Protein AF-A3Z1T5-F1 (afdb_monomer_lite)

Foldseek 3Di:
DDDDDPPDPPPVPDDDPPPVPPPVVVVLVLQLVQVVVCCVVDVVDDDFQWKKDFAVDSDIDTHRDDDDDDPRIDTDGPDSNVDCPPDPPPPPPDPDDD

Structure (mmCIF, N/CA/C/O backbone):
data_AF-A3Z1T5-F1
#
_entry.id   AF-A3Z1T5-F1
#
loop_
_atom_site.group_PDB
_atom_site.id
_atom_site.type_symbol
_atom_site.label_atom_id
_atom_site.label_alt_id
_atom_site.label_comp_id
_atom_site.label_asym_id
_atom_site.label_entity_id
_atom_site.label_seq_id
_atom_site.pdbx_PDB_ins_code
_atom_site.Cartn_x
_atom_site.Cartn_y
_atom_site.Cartn_z
_atom_site.occupancy
_atom_site.B_iso_or_equiv
_atom_site.auth_seq_id
_atom_site.auth_comp_id
_atom_site.auth_asym_id
_atom_site.auth_atom_id
_atom_site.pdbx_PDB_model_num
ATOM 1 N N . MET A 1 1 ? -6.635 -27.466 -33.358 1.00 50.03 1 MET A N 1
ATOM 2 C CA . MET A 1 1 ? -5.887 -27.108 -32.134 1.00 50.03 1 MET A CA 1
ATOM 3 C C . MET A 1 1 ? -5.127 -25.827 -32.440 1.00 50.03 1 MET A C 1
ATOM 5 O O . MET A 1 1 ? -4.229 -25.919 -33.267 1.00 50.03 1 MET A O 1
ATOM 9 N N . PRO A 1 2 ? -5.500 -24.636 -31.935 1.00 56.97 2 PRO A N 1
ATOM 10 C CA . PRO A 1 2 ? -4.721 -23.446 -32.246 1.00 56.97 2 PRO A CA 1
ATOM 11 C C . PRO A 1 2 ? -3.496 -23.385 -31.324 1.00 56.97 2 PRO A C 1
ATOM 13 O O . PRO A 1 2 ? -3.623 -23.399 -30.102 1.00 56.97 2 PRO A O 1
ATOM 16 N N . SER A 1 3 ? -2.310 -23.348 -31.925 1.00 64.50 3 SER A N 1
ATOM 17 C CA . SER A 1 3 ? -1.048 -23.013 -31.268 1.00 64.50 3 SER A CA 1
ATOM 18 C C . SER A 1 3 ? -0.941 -21.495 -31.151 1.00 64.50 3 SER A C 1
ATOM 20 O O . SER A 1 3 ? -1.065 -20.799 -32.159 1.00 64.50 3 SER A O 1
ATOM 22 N N . PHE A 1 4 ? -0.690 -20.964 -29.960 1.00 63.81 4 PHE A N 1
ATOM 23 C CA . PHE A 1 4 ? -0.294 -19.566 -29.813 1.00 63.81 4 PHE A CA 1
ATOM 24 C C . PHE A 1 4 ? 1.237 -19.472 -29.837 1.00 63.81 4 PHE A C 1
ATOM 26 O O . PHE A 1 4 ? 1.926 -20.056 -29.003 1.00 63.81 4 PHE A O 1
ATOM 33 N N . GLU A 1 5 ? 1.771 -18.749 -30.820 1.00 57.75 5 GLU A N 1
ATOM 34 C CA . GLU A 1 5 ? 3.175 -18.340 -30.859 1.00 57.75 5 GLU A CA 1
ATOM 35 C C . GLU A 1 5 ? 3.367 -17.127 -29.937 1.00 57.75 5 GLU A C 1
ATOM 37 O O . GLU A 1 5 ? 2.797 -16.064 -30.182 1.00 57.75 5 GLU A O 1
ATOM 42 N N . ILE A 1 6 ? 4.195 -17.248 -28.895 1.00 62.25 6 ILE A N 1
ATOM 43 C CA . ILE A 1 6 ? 4.621 -16.091 -28.092 1.00 62.25 6 ILE A CA 1
ATOM 44 C C . ILE A 1 6 ? 5.830 -15.464 -28.791 1.00 62.25 6 ILE A C 1
ATOM 46 O O . ILE A 1 6 ? 6.982 -15.802 -28.518 1.00 62.25 6 ILE A O 1
ATOM 50 N N . ARG A 1 7 ? 5.568 -14.562 -29.740 1.00 48.09 7 ARG A N 1
ATOM 51 C CA . ARG A 1 7 ? 6.615 -13.756 -30.378 1.00 48.09 7 ARG A CA 1
ATOM 52 C C . ARG A 1 7 ? 7.013 -12.606 -29.451 1.00 48.09 7 ARG A C 1
ATOM 54 O O . ARG A 1 7 ? 6.221 -11.704 -29.217 1.00 48.09 7 ARG A O 1
ATOM 61 N N . GLY A 1 8 ? 8.254 -12.637 -28.964 1.00 51.97 8 GLY A N 1
ATOM 62 C CA . GLY A 1 8 ? 8.994 -11.447 -28.535 1.00 51.97 8 GLY A CA 1
ATOM 63 C C . GLY A 1 8 ? 8.394 -10.656 -27.370 1.00 51.97 8 GLY A C 1
ATOM 64 O O . GLY A 1 8 ? 8.007 -9.507 -27.543 1.00 51.97 8 GLY A O 1
ATOM 65 N N . ALA A 1 9 ? 8.443 -11.198 -26.152 1.00 52.50 9 ALA A N 1
ATOM 66 C CA . ALA A 1 9 ? 8.280 -10.402 -24.928 1.00 52.50 9 ALA A CA 1
ATOM 67 C C . ALA A 1 9 ? 9.559 -9.611 -24.561 1.00 52.50 9 ALA A C 1
ATOM 69 O O . ALA A 1 9 ? 9.889 -9.444 -23.391 1.00 52.50 9 ALA A O 1
ATOM 70 N N . SER A 1 10 ? 10.308 -9.130 -25.554 1.00 52.12 10 SER A N 1
ATOM 71 C CA . SER A 1 10 ? 11.379 -8.156 -25.356 1.00 52.12 10 SER A CA 1
ATOM 72 C C . SER A 1 10 ? 10.849 -6.811 -25.823 1.00 52.12 10 SER A C 1
ATOM 74 O O . SER A 1 10 ? 11.035 -6.444 -26.978 1.00 52.12 10 SER A O 1
ATOM 76 N N . ASN A 1 11 ? 10.131 -6.105 -24.950 1.00 54.41 11 ASN A N 1
ATOM 77 C CA . ASN A 1 11 ? 9.768 -4.715 -25.195 1.00 54.41 11 ASN A CA 1
ATOM 78 C C . ASN A 1 11 ? 11.060 -3.881 -25.075 1.00 54.41 11 ASN A C 1
ATOM 80 O O . ASN A 1 11 ? 11.540 -3.712 -23.953 1.00 54.41 11 ASN A O 1
ATOM 84 N N . PRO A 1 12 ? 11.658 -3.360 -26.165 1.00 52.12 12 PRO A N 1
ATOM 85 C CA . PRO A 1 12 ? 12.913 -2.606 -26.090 1.00 52.12 12 PRO A CA 1
ATOM 86 C C . PRO A 1 12 ? 12.746 -1.229 -25.415 1.00 52.12 12 PRO A C 1
ATOM 88 O O . PRO A 1 12 ? 13.710 -0.480 -25.306 1.00 52.12 12 PRO A O 1
ATOM 91 N N . GLY A 1 13 ? 11.529 -0.885 -24.974 1.00 52.84 13 GLY A N 1
ATOM 92 C CA . GLY A 1 13 ? 11.195 0.388 -24.338 1.00 52.84 13 GLY A CA 1
ATOM 93 C C . GLY A 1 13 ? 11.084 0.367 -22.813 1.00 52.84 13 GLY A C 1
ATOM 94 O O . GLY A 1 13 ? 10.910 1.437 -22.240 1.00 52.84 13 GLY A O 1
ATOM 95 N N . ASN A 1 14 ? 11.174 -0.792 -22.145 1.00 52.00 14 ASN A N 1
ATOM 96 C CA . ASN A 1 14 ? 11.191 -0.818 -20.681 1.00 52.00 14 ASN A CA 1
ATOM 97 C C . ASN A 1 14 ? 12.608 -1.172 -20.211 1.00 52.00 14 ASN A C 1
ATOM 99 O O . ASN A 1 14 ? 13.031 -2.314 -20.422 1.00 52.00 14 ASN A O 1
ATOM 103 N N . PRO A 1 15 ? 13.380 -0.227 -19.637 1.00 58.59 15 PRO A N 1
ATOM 104 C CA . PRO A 1 15 ? 14.672 -0.573 -19.061 1.00 58.59 15 PRO A CA 1
ATOM 105 C C . PRO A 1 15 ? 14.472 -1.703 -18.037 1.00 58.59 15 PRO A C 1
ATOM 107 O O . PRO A 1 15 ? 13.440 -1.728 -17.358 1.00 58.59 15 PRO A O 1
ATOM 110 N N . PRO A 1 16 ? 15.422 -2.649 -17.911 1.00 59.00 16 PRO A N 1
ATOM 111 C CA . PRO A 1 16 ? 15.336 -3.677 -16.883 1.00 59.00 16 PRO A CA 1
ATOM 112 C C . PRO A 1 16 ? 15.139 -2.982 -15.536 1.00 59.00 16 PRO A C 1
ATOM 114 O O . PRO A 1 16 ? 15.879 -2.050 -15.216 1.00 59.00 16 PRO A O 1
ATOM 117 N N . VAL A 1 17 ? 14.117 -3.397 -14.781 1.00 54.62 17 VAL A N 1
ATOM 118 C CA . VAL A 1 17 ? 13.807 -2.824 -13.467 1.00 54.62 17 VAL A CA 1
ATOM 119 C C . VAL A 1 17 ? 15.064 -2.920 -12.609 1.00 54.62 17 VAL A C 1
ATOM 121 O O . VAL A 1 17 ? 15.485 -4.000 -12.191 1.00 54.62 17 VAL A O 1
ATOM 124 N N . ARG A 1 18 ? 15.706 -1.771 -12.402 1.00 62.56 18 ARG A N 1
ATOM 125 C CA . ARG A 1 18 ? 16.926 -1.640 -11.617 1.00 62.56 18 ARG A CA 1
ATOM 126 C C . ARG A 1 18 ? 16.556 -1.672 -10.147 1.00 62.56 18 ARG A C 1
ATOM 128 O O . ARG A 1 18 ? 16.311 -0.639 -9.529 1.00 62.56 18 ARG A O 1
ATOM 135 N N . TRP A 1 19 ? 16.477 -2.879 -9.593 1.00 55.53 19 TRP A N 1
ATOM 136 C CA . TRP A 1 19 ? 16.190 -3.108 -8.174 1.00 55.53 19 TRP A CA 1
ATOM 137 C C . TRP A 1 19 ? 17.161 -2.358 -7.247 1.00 55.53 19 TRP A C 1
ATOM 139 O O . TRP A 1 19 ? 16.783 -1.984 -6.141 1.00 55.53 19 TRP A O 1
ATOM 149 N N . ASP A 1 20 ? 18.376 -2.064 -7.721 1.00 57.19 20 ASP A N 1
ATOM 150 C CA . ASP A 1 20 ? 19.392 -1.242 -7.054 1.00 57.19 20 ASP A CA 1
ATOM 151 C C . ASP A 1 20 ? 19.033 0.253 -6.959 1.00 57.19 20 ASP A C 1
ATOM 153 O O . ASP A 1 20 ? 19.571 0.966 -6.114 1.00 57.19 20 ASP A O 1
ATOM 157 N N . GLN A 1 21 ? 18.113 0.735 -7.799 1.00 56.78 21 GLN A N 1
ATOM 158 C CA . GLN A 1 21 ? 17.688 2.139 -7.852 1.00 56.78 21 GLN A CA 1
ATOM 159 C C . GLN A 1 21 ? 16.378 2.417 -7.116 1.00 56.78 21 GLN A C 1
ATOM 161 O O . GLN A 1 21 ? 16.020 3.582 -6.917 1.00 56.78 21 GLN A O 1
ATOM 166 N N . ILE A 1 22 ? 15.650 1.378 -6.700 1.00 62.44 22 ILE A N 1
ATOM 167 C CA . ILE A 1 22 ? 14.410 1.561 -5.953 1.00 62.44 22 ILE A CA 1
ATOM 168 C C . ILE A 1 22 ? 14.786 1.974 -4.534 1.00 62.44 22 ILE A C 1
ATOM 170 O O . ILE A 1 22 ? 15.105 1.152 -3.675 1.00 62.44 22 ILE A O 1
ATOM 174 N N . ASN A 1 23 ? 14.744 3.281 -4.275 1.00 71.38 23 ASN A N 1
ATOM 175 C CA . ASN A 1 23 ? 14.858 3.803 -2.924 1.00 71.38 23 ASN A CA 1
ATOM 176 C C . ASN A 1 23 ? 13.634 3.333 -2.128 1.00 71.38 23 ASN A C 1
ATOM 178 O O . ASN A 1 23 ? 12.568 3.952 -2.164 1.00 71.38 23 ASN A O 1
ATOM 182 N N . SER A 1 24 ? 13.797 2.222 -1.410 1.00 76.69 24 SER A N 1
ATOM 183 C CA . SER A 1 24 ? 12.752 1.605 -0.592 1.00 76.69 24 SER A CA 1
ATOM 184 C C . SER A 1 24 ? 12.120 2.601 0.384 1.00 76.69 24 SER A C 1
ATOM 186 O O . SER A 1 24 ? 10.923 2.525 0.653 1.00 76.69 24 SER A O 1
ATOM 188 N N . GLY A 1 25 ? 12.876 3.604 0.843 1.00 82.88 25 GLY A N 1
ATOM 189 C CA . GLY A 1 25 ? 12.365 4.694 1.670 1.00 82.88 25 GLY A CA 1
ATOM 190 C C . GLY A 1 25 ? 11.328 5.572 0.963 1.00 82.88 25 GLY A C 1
ATOM 191 O O . GLY A 1 25 ? 10.336 5.957 1.584 1.00 82.88 25 GLY A O 1
ATOM 192 N N . VAL A 1 26 ? 11.511 5.865 -0.328 1.00 87.12 26 VAL A N 1
ATOM 193 C CA . VAL A 1 26 ? 10.548 6.642 -1.132 1.00 87.12 26 VAL A CA 1
ATOM 194 C C . VAL A 1 26 ? 9.265 5.841 -1.345 1.00 87.12 26 VAL A C 1
ATOM 196 O O . VAL A 1 26 ? 8.178 6.359 -1.089 1.00 87.12 26 VAL A O 1
ATOM 199 N N . VAL A 1 27 ? 9.398 4.563 -1.712 1.00 88.44 27 VAL A N 1
ATOM 200 C CA . VAL A 1 27 ? 8.270 3.639 -1.917 1.00 88.44 27 VAL A CA 1
ATOM 201 C C . VAL A 1 27 ? 7.445 3.489 -0.635 1.00 88.44 27 VAL A C 1
ATOM 203 O O . VAL A 1 27 ? 6.234 3.703 -0.639 1.00 88.44 27 VAL A O 1
ATOM 206 N N . ILE A 1 28 ? 8.098 3.226 0.502 1.00 90.00 28 ILE A N 1
ATOM 207 C CA . ILE A 1 28 ? 7.421 3.101 1.802 1.00 90.00 28 ILE A CA 1
ATOM 208 C C . ILE A 1 28 ? 6.745 4.419 2.200 1.00 90.00 28 ILE A C 1
ATOM 210 O O . ILE A 1 28 ? 5.624 4.412 2.712 1.00 90.00 28 ILE A O 1
ATOM 214 N N . LYS A 1 29 ? 7.393 5.567 1.961 1.00 91.56 29 LYS A N 1
ATOM 215 C CA . LYS A 1 29 ? 6.807 6.883 2.258 1.00 91.56 29 LYS A CA 1
ATOM 216 C C . LYS A 1 29 ? 5.536 7.129 1.445 1.00 91.56 29 LYS A C 1
ATOM 218 O O . LYS A 1 29 ? 4.573 7.668 1.990 1.00 91.56 29 LYS A O 1
ATOM 223 N N . GLN A 1 30 ? 5.519 6.739 0.175 1.00 92.75 30 GLN A N 1
ATOM 224 C CA . GLN A 1 30 ? 4.338 6.865 -0.674 1.00 92.75 30 GLN A CA 1
ATOM 225 C C . GLN A 1 30 ? 3.223 5.909 -0.237 1.00 92.75 30 GLN A C 1
ATOM 227 O O . GLN A 1 30 ? 2.089 6.349 -0.062 1.00 92.75 30 GLN A O 1
ATOM 232 N N . ALA A 1 31 ? 3.551 4.648 0.056 1.00 93.75 31 ALA A N 1
ATOM 233 C CA . ALA A 1 31 ? 2.583 3.677 0.565 1.00 93.75 31 ALA A CA 1
ATOM 234 C C . ALA A 1 31 ? 1.931 4.146 1.876 1.00 93.75 31 ALA A C 1
ATOM 236 O O . ALA A 1 31 ? 0.716 4.047 2.039 1.00 93.75 31 ALA A O 1
ATOM 237 N N . ARG A 1 32 ? 2.715 4.747 2.783 1.00 94.12 32 ARG A N 1
ATOM 238 C CA . ARG A 1 32 ? 2.193 5.354 4.018 1.00 94.12 32 ARG A CA 1
ATOM 239 C C . ARG A 1 32 ? 1.158 6.436 3.752 1.00 94.12 32 ARG A C 1
ATOM 241 O O . ARG A 1 32 ? 0.166 6.472 4.463 1.00 94.12 32 ARG A O 1
ATOM 248 N N . ARG A 1 33 ? 1.357 7.298 2.749 1.00 94.69 33 ARG A N 1
ATOM 249 C CA . ARG A 1 33 ? 0.381 8.352 2.417 1.00 94.69 33 ARG A CA 1
ATOM 250 C C . A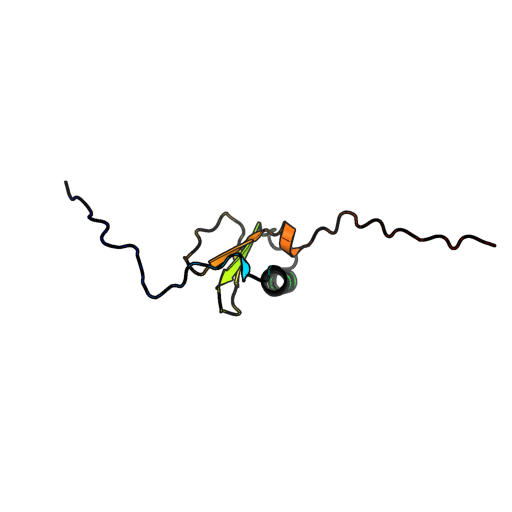RG A 1 33 ? -0.970 7.760 2.023 1.00 94.69 33 ARG A C 1
ATOM 252 O O . ARG A 1 33 ? -1.986 8.196 2.548 1.00 94.69 33 ARG A O 1
ATOM 259 N N . VAL A 1 34 ? -0.965 6.743 1.160 1.00 95.38 34 VAL A N 1
ATOM 260 C CA . VAL A 1 34 ? -2.191 6.045 0.739 1.00 95.38 34 VAL A CA 1
ATOM 261 C C . VAL A 1 34 ? -2.856 5.357 1.933 1.00 95.38 34 VAL A C 1
ATOM 263 O O . VAL A 1 34 ? -4.060 5.489 2.133 1.00 95.38 34 VAL A O 1
ATOM 266 N N . TYR A 1 35 ? -2.068 4.673 2.768 1.00 95.25 35 TYR A N 1
ATOM 267 C CA . TYR A 1 35 ? -2.572 4.010 3.969 1.00 95.25 35 TYR A CA 1
ATOM 268 C C . TYR A 1 35 ? -3.196 4.988 4.976 1.00 95.25 35 TYR A C 1
ATOM 270 O O . TYR A 1 35 ? -4.289 4.731 5.469 1.00 95.25 35 TYR A O 1
ATOM 278 N N . PHE A 1 36 ? -2.541 6.117 5.267 1.00 94.19 36 PHE A N 1
ATOM 279 C CA . PHE A 1 36 ? -3.084 7.122 6.186 1.00 94.19 36 PHE A CA 1
ATOM 280 C C . PHE A 1 36 ? -4.396 7.706 5.673 1.00 94.19 36 PHE A C 1
ATOM 282 O O . PHE A 1 36 ? -5.361 7.759 6.425 1.00 94.19 36 PHE A O 1
ATOM 289 N N . HIS A 1 37 ? -4.456 8.049 4.388 1.00 95.19 37 HIS A N 1
ATOM 290 C CA . HIS A 1 37 ? -5.677 8.548 3.765 1.00 95.19 37 HIS A CA 1
ATOM 291 C C . HIS A 1 37 ? -6.841 7.549 3.888 1.00 95.19 37 HIS A C 1
ATOM 293 O O . HIS A 1 37 ? -7.966 7.941 4.186 1.00 95.19 37 HIS A O 1
ATOM 299 N N . TYR A 1 38 ? -6.578 6.249 3.723 1.00 95.56 38 TYR A N 1
ATOM 300 C CA . TYR A 1 38 ? -7.582 5.209 3.955 1.00 95.56 38 TYR A CA 1
ATOM 301 C C . TYR A 1 38 ? -8.064 5.163 5.409 1.00 95.56 38 TYR A C 1
ATOM 303 O O . TYR A 1 38 ? -9.267 5.141 5.652 1.00 95.56 38 TYR A O 1
ATOM 311 N N . VAL A 1 39 ? -7.142 5.184 6.376 1.00 94.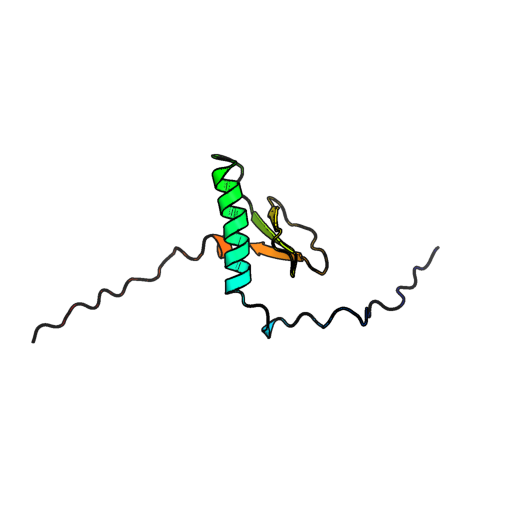25 39 VAL A N 1
ATOM 312 C CA . VAL A 1 39 ? -7.489 5.153 7.808 1.00 94.25 39 VAL A CA 1
ATOM 313 C C . VAL A 1 39 ? -8.315 6.377 8.211 1.00 94.25 39 VAL A C 1
ATOM 315 O O . VAL A 1 39 ? -9.257 6.245 8.989 1.00 94.25 39 VAL A O 1
ATOM 318 N N . GLU A 1 40 ? -7.989 7.553 7.673 1.00 95.25 40 GLU A N 1
ATOM 319 C CA . GLU A 1 40 ? -8.727 8.794 7.930 1.00 95.25 40 GLU A CA 1
ATOM 320 C C . GLU A 1 40 ? -10.151 8.758 7.358 1.00 95.25 40 GLU A C 1
ATOM 322 O O . GLU A 1 40 ? -11.082 9.251 7.992 1.00 95.25 40 GLU A O 1
ATOM 327 N N . GLN A 1 41 ? -10.338 8.162 6.178 1.00 95.88 41 GLN A N 1
ATOM 328 C CA . GLN A 1 41 ? -11.637 8.116 5.496 1.00 95.88 41 GLN A CA 1
ATOM 329 C C . GLN A 1 41 ? -12.527 6.955 5.932 1.00 95.88 41 GLN A C 1
ATOM 331 O O . GLN A 1 41 ? -13.749 7.034 5.803 1.00 95.88 41 GLN A O 1
ATOM 336 N N . CYS A 1 42 ? -11.933 5.875 6.429 1.00 93.25 42 CYS A N 1
ATOM 337 C CA . CYS A 1 42 ? -12.637 4.653 6.796 1.00 93.25 42 CYS A CA 1
ATOM 338 C C . CYS A 1 42 ? -12.331 4.257 8.250 1.00 93.25 42 CYS A C 1
ATOM 340 O O . CYS A 1 42 ? -11.705 3.217 8.485 1.00 93.25 42 CYS A O 1
ATOM 342 N N . PRO A 1 43 ? -12.772 5.046 9.250 1.00 87.19 43 PRO A N 1
ATOM 343 C CA . PRO A 1 43 ? -12.634 4.657 10.647 1.00 87.19 43 PRO A CA 1
ATOM 344 C C . PRO A 1 43 ? -13.402 3.350 10.903 1.00 87.19 43 PRO A C 1
ATOM 346 O O . PRO A 1 43 ? -14.610 3.276 10.696 1.00 87.19 43 PRO A O 1
ATOM 349 N N . GLY A 1 44 ? -12.690 2.302 11.329 1.00 88.81 44 GLY A N 1
ATOM 350 C CA . GLY A 1 44 ? -13.255 0.958 11.518 1.00 88.81 44 GLY A CA 1
ATOM 351 C C . GLY A 1 44 ? -13.385 0.122 10.238 1.00 88.81 44 GLY A C 1
ATOM 352 O O . GLY A 1 44 ? -14.030 -0.924 10.264 1.00 88.81 44 GLY A O 1
ATOM 353 N N . GLY A 1 45 ? -12.787 0.563 9.125 1.00 90.06 45 GLY A N 1
ATOM 354 C CA . GLY A 1 45 ? -12.703 -0.226 7.898 1.00 90.06 45 GLY A CA 1
ATOM 355 C C . GLY A 1 45 ? -11.926 -1.534 8.081 1.00 90.06 45 GLY A C 1
ATOM 356 O O . GLY A 1 45 ? -11.204 -1.723 9.062 1.00 90.06 45 GLY A O 1
ATOM 357 N N . ALA A 1 46 ? -12.059 -2.438 7.107 1.00 93.62 46 ALA A N 1
ATOM 358 C CA . ALA A 1 46 ? -11.329 -3.703 7.099 1.00 93.62 46 ALA A CA 1
ATOM 359 C C . ALA A 1 46 ? -9.809 -3.478 7.163 1.00 93.62 46 ALA A C 1
ATOM 361 O O . ALA A 1 46 ? -9.294 -2.445 6.722 1.00 93.62 46 ALA A O 1
ATOM 362 N N . GLU A 1 47 ? -9.079 -4.455 7.698 1.00 92.62 47 GLU A N 1
ATOM 363 C CA . GLU A 1 47 ? -7.621 -4.400 7.721 1.00 92.62 47 GLU A CA 1
ATOM 364 C C . GLU A 1 47 ? -7.062 -4.751 6.332 1.00 92.62 47 GLU A C 1
ATOM 366 O O . GLU A 1 47 ? -7.312 -5.850 5.836 1.00 92.62 47 GLU A O 1
ATOM 371 N N . PRO A 1 48 ? -6.332 -3.836 5.669 1.00 96.44 48 PRO A N 1
ATOM 372 C CA . PRO A 1 48 ? -5.750 -4.124 4.368 1.00 96.44 48 PRO A CA 1
ATOM 373 C C . PRO A 1 48 ? -4.525 -5.022 4.502 1.00 96.44 48 PRO A C 1
ATOM 375 O O . PRO A 1 48 ? -3.785 -4.925 5.475 1.00 96.44 48 PRO A O 1
ATOM 378 N N . ILE A 1 49 ? -4.239 -5.827 3.482 1.00 96.75 49 ILE A N 1
ATOM 379 C CA . ILE A 1 49 ? -3.010 -6.634 3.442 1.00 96.75 49 ILE A CA 1
ATOM 380 C C . ILE A 1 49 ? -1.805 -5.826 2.934 1.00 96.75 49 ILE A C 1
ATOM 382 O O . ILE A 1 49 ? -0.652 -6.210 3.127 1.00 96.75 49 ILE A O 1
ATOM 386 N N . GLY A 1 50 ? -2.054 -4.689 2.278 1.00 97.00 50 GLY A N 1
ATOM 387 C CA . GLY A 1 50 ? -1.008 -3.797 1.793 1.00 97.00 50 GLY A CA 1
ATOM 388 C C . GLY A 1 50 ? -1.521 -2.724 0.841 1.00 97.00 50 GLY A C 1
ATOM 389 O O . GLY A 1 50 ? -2.723 -2.470 0.738 1.00 97.00 50 GLY A O 1
ATOM 390 N N . ILE A 1 51 ? -0.582 -2.087 0.145 1.00 96.88 51 ILE A N 1
ATOM 391 C CA . ILE A 1 51 ? -0.834 -1.034 -0.842 1.00 96.88 51 ILE A CA 1
ATOM 392 C C . ILE A 1 51 ? -0.173 -1.426 -2.161 1.00 96.88 51 ILE A C 1
ATOM 394 O O . ILE A 1 51 ? 0.965 -1.887 -2.164 1.00 96.88 51 ILE A O 1
ATOM 398 N N . VAL A 1 52 ? -0.852 -1.200 -3.281 1.00 96.62 52 VAL A N 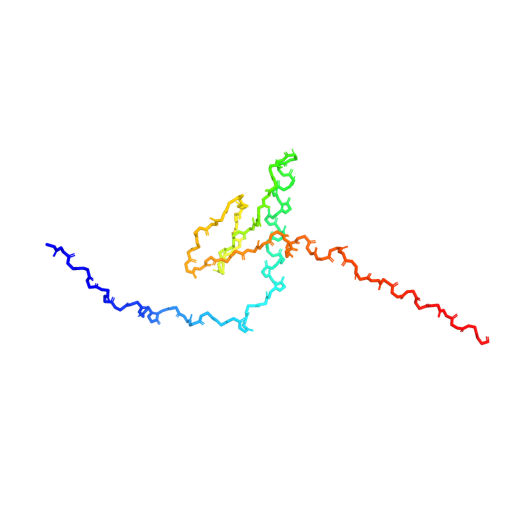1
ATOM 399 C CA . VAL A 1 52 ? -0.238 -1.258 -4.613 1.00 96.62 52 VAL A CA 1
ATOM 400 C C . VAL A 1 52 ? 0.068 0.162 -5.076 1.00 96.62 52 VAL A C 1
ATOM 402 O O . VAL A 1 52 ? -0.797 1.034 -4.995 1.00 96.62 52 VAL A O 1
ATOM 405 N N . LEU A 1 53 ? 1.296 0.394 -5.531 1.00 94.44 53 LEU A N 1
ATOM 406 C CA . LEU A 1 53 ? 1.774 1.671 -6.059 1.00 94.44 53 LEU A CA 1
ATOM 407 C C . LEU A 1 53 ? 2.108 1.544 -7.542 1.00 94.44 53 LEU A C 1
ATOM 409 O O . LEU A 1 53 ? 2.678 0.539 -7.957 1.00 94.44 53 LEU A O 1
ATOM 413 N N . GLU A 1 54 ? 1.823 2.585 -8.316 1.00 91.12 54 GLU A N 1
ATOM 414 C CA . GLU A 1 54 ? 2.269 2.688 -9.705 1.00 91.12 54 GLU A CA 1
ATOM 415 C C . GLU A 1 54 ? 3.673 3.312 -9.775 1.00 91.12 54 GLU A C 1
ATOM 417 O O . GLU A 1 54 ? 3.956 4.340 -9.157 1.00 91.12 54 GLU A O 1
ATOM 422 N N . SER A 1 55 ? 4.578 2.698 -10.534 1.00 80.25 55 SER A N 1
ATOM 423 C CA . SER A 1 55 ? 5.946 3.184 -10.725 1.00 80.25 55 SER A CA 1
ATOM 424 C C . SER A 1 55 ? 5.929 4.490 -11.517 1.00 80.25 55 SER A C 1
ATOM 426 O O . SER A 1 55 ? 5.409 4.543 -12.625 1.00 80.25 55 SER A O 1
ATOM 428 N N . GLY A 1 56 ? 6.508 5.552 -10.952 1.00 72.50 56 GLY A N 1
ATOM 429 C CA . GLY A 1 56 ? 6.533 6.882 -11.576 1.00 72.50 56 GLY A CA 1
ATOM 430 C C . GLY A 1 56 ? 5.238 7.689 -11.417 1.00 72.50 56 GLY A C 1
ATOM 431 O O . GLY A 1 56 ? 5.238 8.884 -11.706 1.00 72.50 56 GLY A O 1
ATOM 432 N N . GLY A 1 57 ? 4.168 7.078 -10.900 1.00 68.94 57 GLY A N 1
ATOM 433 C CA . GLY A 1 57 ? 2.918 7.744 -10.549 1.00 68.94 57 GLY A CA 1
ATOM 434 C C . GLY A 1 57 ? 2.844 8.055 -9.054 1.00 68.94 57 GLY A C 1
ATOM 435 O O . GLY A 1 57 ? 3.352 7.315 -8.218 1.00 68.94 57 GLY A O 1
ATOM 436 N N . GLY A 1 58 ? 2.177 9.151 -8.684 1.00 72.50 58 GLY A N 1
ATOM 437 C CA . GLY A 1 58 ? 1.839 9.449 -7.283 1.00 72.50 58 GLY A CA 1
ATOM 438 C C . GLY A 1 58 ? 0.652 8.637 -6.748 1.00 72.50 58 GLY A C 1
ATOM 439 O O . GLY A 1 58 ? 0.257 8.821 -5.598 1.00 72.50 58 GLY A O 1
ATOM 440 N N . GLN A 1 59 ? 0.065 7.776 -7.583 1.00 86.19 59 GLN A N 1
ATOM 441 C CA . GLN A 1 59 ? -1.158 7.039 -7.291 1.00 86.19 59 GLN A CA 1
ATOM 442 C C . GLN A 1 59 ? -0.869 5.706 -6.596 1.00 86.19 59 GLN A C 1
ATOM 444 O O . GLN A 1 59 ? 0.221 5.135 -6.695 1.00 86.19 59 GLN A O 1
ATOM 449 N N . GLY A 1 60 ? -1.866 5.216 -5.868 1.00 93.81 60 GLY A N 1
ATOM 450 C CA . GLY A 1 60 ? -1.827 3.912 -5.236 1.00 93.81 60 GLY A CA 1
ATOM 451 C C . GLY A 1 60 ? -3.189 3.514 -4.697 1.00 93.81 60 GLY A C 1
ATOM 452 O O . GLY A 1 60 ? -4.066 4.358 -4.510 1.00 93.81 60 GLY A O 1
ATOM 453 N N . ARG A 1 61 ? -3.359 2.218 -4.450 1.00 95.50 61 ARG A N 1
ATOM 454 C CA . ARG A 1 61 ? -4.620 1.637 -3.985 1.00 95.50 61 ARG A CA 1
ATOM 455 C C . ARG A 1 61 ? -4.408 0.719 -2.799 1.00 95.50 61 ARG A C 1
ATOM 457 O O . ARG A 1 61 ? -3.399 0.022 -2.700 1.00 95.50 61 ARG A O 1
ATOM 464 N N . VAL A 1 62 ? -5.397 0.716 -1.920 1.00 97.31 62 VAL A N 1
ATOM 465 C CA . VAL A 1 62 ? -5.479 -0.201 -0.787 1.00 97.31 62 VAL A CA 1
ATOM 466 C C . VAL A 1 62 ? -5.937 -1.563 -1.289 1.00 97.31 62 VAL A C 1
ATOM 468 O O . VAL A 1 62 ? -6.844 -1.634 -2.118 1.00 97.31 62 VAL A O 1
ATOM 471 N N . VAL A 1 63 ? -5.313 -2.637 -0.809 1.00 97.50 63 VAL A N 1
ATOM 472 C CA . VAL A 1 63 ? -5.693 -4.006 -1.176 1.00 97.50 63 VAL A CA 1
ATOM 473 C C . VAL A 1 63 ? -5.951 -4.855 0.063 1.00 97.50 63 VAL A C 1
ATOM 475 O O . VAL A 1 63 ? -5.247 -4.746 1.066 1.00 97.50 63 VAL A O 1
ATOM 478 N N . PHE A 1 64 ? -6.972 -5.705 -0.024 1.00 96.81 64 PHE A N 1
ATOM 479 C CA . PHE A 1 64 ? -7.452 -6.575 1.059 1.00 96.81 64 PHE A CA 1
ATOM 480 C C . PHE A 1 64 ? -7.255 -8.066 0.746 1.00 96.81 64 PHE A C 1
ATOM 482 O O . PHE A 1 64 ? -7.470 -8.917 1.599 1.00 96.81 64 PHE A O 1
ATOM 489 N N . GLU A 1 65 ? -6.804 -8.371 -0.469 1.00 95.06 65 GLU A N 1
ATOM 490 C CA . GLU A 1 65 ? -6.487 -9.705 -0.968 1.00 95.06 65 GLU A CA 1
ATOM 491 C C . GLU A 1 65 ? -5.277 -9.633 -1.906 1.00 95.06 65 GLU A C 1
ATOM 493 O O . GLU A 1 65 ? -4.874 -8.539 -2.319 1.00 95.06 65 GLU A O 1
ATOM 498 N N . ALA A 1 66 ? -4.677 -10.786 -2.216 1.00 93.81 66 ALA A N 1
ATOM 499 C CA . ALA A 1 66 ? -3.465 -10.870 -3.026 1.00 93.81 66 ALA A CA 1
ATOM 500 C C . ALA A 1 66 ? -3.696 -10.285 -4.437 1.00 93.81 66 ALA A C 1
ATOM 502 O O . ALA A 1 66 ? -4.473 -10.853 -5.207 1.00 93.81 66 ALA A O 1
ATOM 503 N N . PRO A 1 67 ? -3.038 -9.166 -4.806 1.00 94.38 67 PRO A N 1
ATOM 504 C CA . PRO A 1 67 ? -3.303 -8.508 -6.078 1.00 94.38 67 PRO A CA 1
ATOM 505 C C . PRO A 1 67 ? -2.544 -9.168 -7.233 1.00 94.38 67 PRO A C 1
ATOM 507 O O . PRO A 1 67 ? -1.378 -9.542 -7.100 1.00 94.38 67 PRO A O 1
ATOM 510 N N . VAL A 1 68 ? -3.167 -9.203 -8.412 1.00 95.38 68 VAL A N 1
ATOM 511 C CA . VAL A 1 68 ? -2.436 -9.354 -9.678 1.00 95.38 68 VAL A CA 1
ATOM 512 C C . VAL A 1 68 ? -1.762 -8.017 -9.985 1.00 95.38 68 VAL A C 1
ATOM 514 O O . VAL A 1 68 ? -2.438 -6.989 -10.001 1.00 95.38 68 VAL A O 1
ATOM 517 N N . LEU A 1 69 ? -0.442 -8.029 -10.186 1.00 93.88 69 LEU A N 1
ATOM 518 C CA . LEU A 1 69 ? 0.352 -6.824 -10.429 1.00 93.88 69 LEU A CA 1
ATOM 519 C C . LEU A 1 69 ? 0.615 -6.620 -11.918 1.00 93.88 69 LEU A C 1
ATOM 521 O O . LEU A 1 69 ? 1.051 -7.538 -12.618 1.00 93.88 69 LEU A O 1
ATOM 525 N N . LEU A 1 70 ? 0.401 -5.393 -12.382 1.00 91.00 70 LEU A N 1
ATOM 526 C CA . LEU A 1 70 ? 0.863 -4.945 -13.691 1.00 91.00 70 LEU A CA 1
ATOM 527 C C . LEU A 1 70 ? 2.389 -4.740 -13.701 1.00 91.00 70 LEU A C 1
ATOM 529 O O . LEU A 1 70 ? 2.994 -4.548 -12.647 1.00 91.00 70 LEU A O 1
ATOM 533 N N . PRO A 1 71 ? 3.034 -4.694 -14.885 1.00 88.44 71 PRO A N 1
ATOM 534 C CA . PRO A 1 71 ? 4.490 -4.538 -14.991 1.00 88.44 71 PRO A CA 1
ATOM 535 C C . PRO A 1 71 ? 5.077 -3.297 -14.302 1.00 88.44 71 PRO A C 1
ATOM 537 O O . PRO A 1 71 ? 6.260 -3.278 -13.979 1.00 88.44 71 PRO A O 1
ATOM 540 N N . HIS A 1 72 ? 4.265 -2.260 -14.096 1.00 87.81 72 HIS A N 1
ATOM 541 C CA . HIS A 1 72 ? 4.672 -1.009 -13.456 1.00 87.81 72 HIS A CA 1
ATOM 542 C C . HIS A 1 72 ? 4.141 -0.897 -12.023 1.00 87.81 72 HIS A C 1
ATOM 544 O O . HIS A 1 72 ? 4.393 0.106 -11.364 1.00 87.81 72 HIS A O 1
ATOM 550 N N . GLU A 1 73 ? 3.414 -1.893 -11.522 1.00 91.56 73 GLU A N 1
ATOM 551 C CA . GLU A 1 73 ? 2.877 -1.880 -10.168 1.00 91.56 73 GLU A CA 1
ATOM 552 C C . GLU A 1 73 ? 3.837 -2.538 -9.174 1.00 91.56 73 GLU A C 1
ATOM 554 O O . GLU A 1 73 ? 4.538 -3.504 -9.476 1.00 91.56 73 GLU A O 1
ATOM 559 N N . GLN A 1 74 ? 3.842 -2.018 -7.951 1.00 91.44 74 GLN A N 1
ATOM 560 C CA . GLN A 1 74 ? 4.603 -2.562 -6.834 1.00 91.44 74 GLN A CA 1
ATOM 561 C C . GLN A 1 74 ? 3.680 -2.777 -5.644 1.00 91.44 74 GLN A C 1
ATOM 563 O O . GLN A 1 74 ? 3.016 -1.847 -5.186 1.00 91.44 74 GLN A O 1
ATOM 568 N N . PHE A 1 75 ? 3.665 -3.998 -5.117 1.00 94.56 75 PHE A N 1
ATOM 569 C CA . PHE A 1 75 ? 2.977 -4.301 -3.870 1.00 94.56 75 PHE A CA 1
ATOM 570 C C . PHE A 1 75 ? 3.873 -3.991 -2.669 1.00 94.56 75 PHE A C 1
ATOM 572 O O . PHE A 1 75 ? 5.016 -4.443 -2.592 1.00 94.56 75 PHE A O 1
ATOM 579 N N . VAL A 1 76 ? 3.329 -3.246 -1.710 1.00 93.81 76 VAL A N 1
ATOM 580 C CA . VAL A 1 76 ? 3.957 -2.928 -0.431 1.00 93.81 76 VAL A CA 1
ATOM 581 C C . VAL A 1 76 ? 3.126 -3.566 0.689 1.00 93.81 76 VAL A C 1
ATOM 583 O O . VAL A 1 76 ? 2.044 -3.059 1.000 1.00 93.81 76 VAL A O 1
ATOM 586 N N . PRO A 1 77 ? 3.620 -4.655 1.305 1.00 94.81 77 PRO A N 1
ATOM 587 C CA . PRO A 1 77 ? 2.982 -5.291 2.452 1.00 94.81 77 PRO A CA 1
ATOM 588 C C . PRO A 1 77 ? 2.741 -4.322 3.611 1.00 94.81 77 PRO A C 1
ATOM 590 O O . PRO A 1 77 ? 3.578 -3.455 3.901 1.00 94.81 77 PRO A O 1
ATOM 593 N N . LEU A 1 78 ? 1.616 -4.491 4.306 1.00 93.88 78 LEU A N 1
ATOM 594 C CA . LEU A 1 78 ? 1.215 -3.633 5.421 1.00 93.88 78 LEU A CA 1
ATOM 595 C C . LEU A 1 78 ? 2.275 -3.563 6.539 1.00 93.88 78 LEU A C 1
ATOM 597 O O . LEU A 1 78 ? 2.469 -2.505 7.151 1.00 93.88 78 LEU A O 1
ATOM 601 N N . GLU A 1 79 ? 3.015 -4.645 6.774 1.00 91.44 79 GLU A N 1
ATOM 602 C CA . GLU A 1 79 ? 4.073 -4.748 7.787 1.00 91.44 79 GLU A CA 1
ATOM 603 C C . GLU A 1 79 ? 5.214 -3.756 7.525 1.00 91.44 79 GLU A C 1
ATOM 605 O O . GLU A 1 79 ? 5.792 -3.181 8.454 1.00 91.44 79 GLU A O 1
ATOM 610 N N . LEU A 1 80 ? 5.523 -3.503 6.251 1.00 90.44 80 LEU A N 1
ATOM 611 C CA . LEU A 1 80 ? 6.535 -2.523 5.857 1.00 90.44 80 LEU A CA 1
ATOM 612 C C . LEU A 1 80 ? 6.019 -1.087 6.001 1.00 90.44 80 LEU A C 1
ATOM 614 O O . LEU A 1 80 ? 6.787 -0.179 6.333 1.00 90.44 80 LEU A O 1
ATOM 618 N N . ILE A 1 81 ? 4.715 -0.882 5.811 1.00 91.56 81 ILE A N 1
ATOM 619 C CA . ILE A 1 81 ? 4.061 0.428 5.902 1.00 91.56 81 ILE A CA 1
ATOM 620 C C . ILE A 1 81 ? 3.979 0.886 7.356 1.00 91.56 81 ILE A C 1
ATOM 622 O O . ILE A 1 81 ? 4.439 1.986 7.678 1.00 91.56 81 ILE A O 1
ATOM 626 N N . ARG A 1 82 ? 3.464 0.038 8.255 1.00 87.75 82 ARG A N 1
ATOM 627 C CA . ARG A 1 82 ? 3.380 0.341 9.698 1.00 87.75 82 ARG A CA 1
ATOM 628 C C . ARG A 1 82 ? 4.761 0.492 10.339 1.00 87.75 82 ARG A C 1
ATOM 630 O O . ARG A 1 82 ? 4.917 1.203 11.329 1.00 87.75 82 ARG A O 1
ATOM 637 N N . GLY A 1 83 ? 5.781 -0.084 9.704 1.00 74.31 83 GLY A N 1
ATOM 638 C CA . GLY A 1 83 ? 7.135 -0.145 10.225 1.00 74.31 83 GLY A CA 1
ATOM 639 C C . GLY A 1 83 ? 7.244 -1.159 11.360 1.00 74.31 83 GLY A C 1
ATOM 640 O O . GLY A 1 83 ? 6.264 -1.534 11.998 1.00 74.31 83 GLY A O 1
ATOM 641 N N . ARG A 1 84 ? 8.473 -1.594 11.649 1.00 60.88 84 ARG A N 1
ATOM 642 C CA . ARG A 1 84 ? 8.758 -2.372 12.857 1.00 60.88 84 ARG A CA 1
ATOM 643 C C . ARG A 1 84 ? 8.679 -1.437 14.064 1.00 60.88 84 ARG A C 1
ATOM 645 O O . ARG A 1 84 ? 9.692 -0.915 14.516 1.00 60.88 84 ARG A O 1
ATOM 652 N N . SER A 1 85 ? 7.485 -1.209 14.591 1.00 51.34 85 SER A N 1
ATOM 653 C CA . SER A 1 85 ? 7.295 -0.638 15.930 1.00 51.34 85 SER A CA 1
ATOM 654 C C . SER A 1 85 ? 7.611 -1.648 17.048 1.00 51.34 85 SER A C 1
ATOM 656 O O . SER A 1 85 ? 7.515 -1.312 18.222 1.00 51.34 85 SER A O 1
ATOM 658 N N . ALA A 1 86 ? 8.085 -2.853 16.717 1.00 49.41 86 ALA A N 1
ATOM 659 C CA . ALA A 1 86 ? 8.634 -3.803 17.676 1.00 49.41 86 ALA A CA 1
ATOM 660 C C . ALA A 1 86 ? 10.161 -3.636 17.809 1.00 49.41 86 ALA A C 1
ATOM 662 O O . ALA A 1 86 ? 10.941 -4.244 17.080 1.00 49.41 86 ALA A O 1
ATOM 663 N N . GLY A 1 87 ? 10.586 -2.812 18.769 1.00 48.94 87 GLY A N 1
ATOM 664 C CA . GLY A 1 87 ? 11.846 -3.060 19.475 1.00 48.94 87 GLY A CA 1
ATOM 665 C C . GLY A 1 87 ? 13.129 -2.477 18.884 1.00 48.94 87 GLY A C 1
ATOM 666 O O . GLY A 1 87 ? 14.108 -3.200 18.727 1.00 48.94 87 GLY A O 1
ATOM 667 N N . ARG A 1 88 ? 13.220 -1.153 18.708 1.00 48.56 88 ARG A N 1
ATOM 668 C CA . ARG A 1 88 ? 14.513 -0.516 19.008 1.00 48.56 88 ARG A CA 1
ATOM 669 C C . ARG A 1 88 ? 14.561 -0.337 20.527 1.00 48.56 88 ARG A C 1
ATOM 671 O O . ARG A 1 88 ? 13.890 0.578 21.008 1.00 48.56 88 ARG A O 1
ATOM 678 N N . PRO A 1 89 ? 15.297 -1.1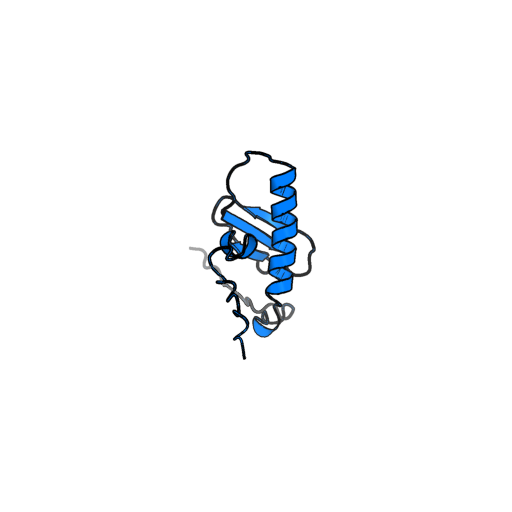58 21.305 1.00 48.44 89 PRO A N 1
ATOM 679 C CA . PRO A 1 89 ? 15.581 -0.779 22.676 1.00 48.44 89 PRO A CA 1
ATOM 680 C C . PRO A 1 89 ? 16.297 0.567 22.594 1.00 48.44 89 PRO A C 1
ATOM 682 O O . PRO A 1 89 ? 17.371 0.690 21.998 1.00 48.44 89 PRO A O 1
ATOM 685 N N . ARG A 1 90 ? 15.660 1.616 23.120 1.00 58.53 90 ARG A N 1
ATOM 686 C CA . ARG A 1 90 ? 16.368 2.849 23.438 1.00 58.53 90 ARG A CA 1
ATOM 687 C C . ARG A 1 90 ? 17.407 2.422 24.460 1.00 58.53 90 ARG A C 1
ATOM 689 O O . ARG A 1 90 ? 17.060 2.181 25.611 1.00 58.53 90 ARG A O 1
ATOM 696 N N . THR A 1 91 ? 18.654 2.248 24.037 1.00 60.00 91 THR A N 1
ATOM 697 C CA . THR A 1 91 ? 19.748 2.108 24.985 1.00 60.00 91 THR A CA 1
ATOM 698 C C . THR A 1 91 ? 19.817 3.445 25.712 1.00 60.00 91 THR A C 1
ATOM 700 O O . THR A 1 91 ? 20.316 4.446 25.199 1.00 60.00 91 THR A O 1
ATOM 703 N N . ILE A 1 92 ? 19.183 3.497 26.883 1.00 61.66 92 ILE A N 1
ATOM 704 C CA . ILE A 1 92 ? 19.420 4.538 27.868 1.00 61.66 92 ILE A CA 1
ATOM 705 C C . ILE A 1 92 ? 20.894 4.367 28.222 1.00 61.66 92 ILE A C 1
ATOM 707 O O . ILE A 1 92 ? 21.266 3.457 28.957 1.00 61.66 92 ILE A O 1
ATOM 711 N N . ARG A 1 93 ? 21.757 5.176 27.603 1.00 63.69 93 ARG A N 1
ATOM 712 C CA . ARG A 1 93 ? 23.124 5.342 28.082 1.00 63.69 93 ARG A CA 1
ATOM 713 C C . ARG A 1 93 ? 22.994 6.039 29.429 1.00 6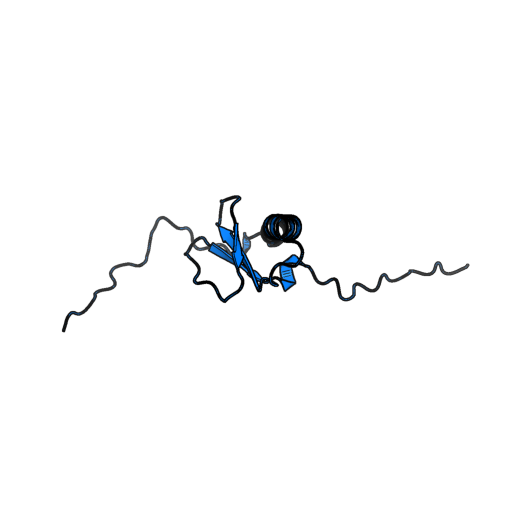3.69 93 ARG A C 1
ATOM 715 O O . ARG A 1 93 ? 22.725 7.236 29.479 1.00 63.69 93 ARG A O 1
ATOM 722 N N . SER A 1 94 ? 23.101 5.277 30.507 1.00 62.56 94 SER A N 1
ATOM 723 C CA . SER A 1 94 ? 23.326 5.828 31.835 1.00 62.56 94 SER A CA 1
ATOM 724 C C . SER A 1 94 ? 24.649 6.607 31.805 1.00 62.56 94 SER A C 1
ATOM 726 O O . SER A 1 94 ? 25.652 6.070 31.326 1.00 62.56 94 SER A O 1
ATOM 728 N N . PRO A 1 95 ? 24.687 7.869 32.263 1.00 59.72 95 PRO A N 1
ATOM 729 C CA . PRO A 1 95 ? 25.952 8.560 32.446 1.00 59.72 95 PRO A CA 1
ATOM 730 C C . PRO A 1 95 ? 26.695 7.865 33.591 1.00 59.72 95 PRO A C 1
ATOM 732 O O . PRO A 1 95 ? 26.188 7.790 34.712 1.00 59.72 95 PRO A O 1
ATOM 735 N N . GLN A 1 96 ? 27.873 7.309 33.305 1.00 57.00 96 GLN A N 1
ATOM 736 C CA . GLN A 1 96 ? 28.773 6.861 34.361 1.00 57.00 96 GLN A CA 1
ATOM 737 C C . GLN A 1 96 ? 29.203 8.083 35.173 1.00 57.00 96 GLN A C 1
ATOM 739 O O . GLN A 1 96 ? 29.761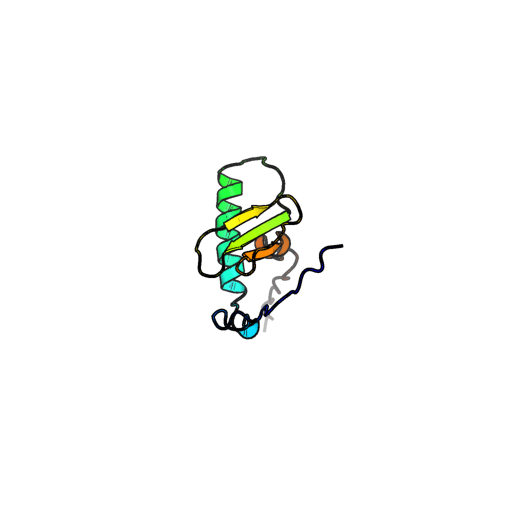 9.035 34.631 1.00 57.00 96 GLN A O 1
ATOM 744 N N . ARG A 1 97 ? 28.889 8.050 36.471 1.00 48.22 97 ARG A N 1
ATOM 745 C CA . ARG A 1 97 ? 29.469 8.938 37.479 1.00 48.22 97 ARG A CA 1
ATOM 746 C C . ARG A 1 97 ? 30.978 8.686 37.534 1.00 48.22 97 ARG A C 1
ATOM 748 O O . ARG A 1 97 ? 31.381 7.543 37.746 1.00 48.22 97 ARG A O 1
ATOM 755 N N . GLY A 1 98 ? 31.753 9.750 37.354 1.00 54.97 98 GLY A N 1
ATOM 756 C CA . GLY A 1 98 ? 33.109 9.907 37.877 1.00 54.97 98 GLY A CA 1
ATOM 757 C C . GLY A 1 98 ? 33.081 10.925 39.005 1.00 54.97 98 GLY A C 1
ATOM 758 O O . GLY A 1 98 ? 32.167 11.785 38.968 1.00 54.97 98 GLY A O 1
#

Secondary structure (DSSP, 8-state):
-PPPP------TTS----TTT--HHHHHHHHHHHHHHHHHH-TTPPPPSEEEEETTSS-EEEESS-PPPPTTEEEEEHHHHH---S-------PPPP-

pLDDT: mean 77.63, std 17.98, range [48.09, 97.5]

Radius of gyration: 20.42 Å; chains: 1; bounding box: 46×37×70 Å

Sequence (98 aa):
MPSFEIRGASNPGNPPVRWDQINSGVVIKQARRVYFHYVEQCPGGAEPIGIVLESGGGQGRVVFEAPVLLPHEQFVPLELIRGRSAGRPRTIRSPQRG